Protein AF-A0A821GN87-F1 (afdb_monomer_lite)

Secondary structure (DSSP, 8-state):
------EEEPPPTT-HHHHHHIIIIIIHHHHHHHHHHHHHHHHHT-TT------HHHHHHHHHHHHHHHHHHH-PPP-HHHHHHHTTPPPPPTTTS-GGGS-EEE--THHHHHHHHHHHHHHHHHHHHHHHHHHHHHHHHHHHHHHHHHHHT--

Radius of gyration: 29.84 Å; chains: 1; bounding box: 44×72×80 Å

Sequence (154 aa):
MRDNGVCLAIIPKGCTQYIQLLDVYVFSSFKNHYYDCAEEFLELNGPRSKLKLTSSQRRILCTRLTSSAWARTLQPIDFQNAFRSLGYTWIDNAIIQPSHIKWYKFDPNSIESIEAEIDDQNHVVEKQQQVIVNANSTMKTQHKQLSLKDMWKK

Organism: NCBI:txid392032

Structure (mmCIF, N/CA/C/O backbone):
data_AF-A0A821GN87-F1
#
_entry.id   AF-A0A821GN87-F1
#
loop_
_atom_site.group_PDB
_atom_site.id
_atom_site.type_symbol
_atom_site.label_atom_id
_atom_site.label_alt_id
_atom_site.label_comp_id
_atom_site.label_asym_id
_atom_site.label_entity_id
_atom_site.label_seq_id
_atom_site.pdbx_PDB_ins_code
_atom_site.Cartn_x
_atom_site.Cartn_y
_atom_site.Cartn_z
_atom_site.occupancy
_atom_site.B_iso_or_equiv
_atom_site.auth_seq_id
_atom_site.auth_comp_id
_atom_site.auth_asym_id
_atom_site.auth_atom_id
_atom_site.pdbx_PDB_model_num
ATOM 1 N N . MET A 1 1 ? 11.387 -3.837 13.172 1.00 37.97 1 MET A N 1
ATOM 2 C CA . MET A 1 1 ? 11.782 -3.006 12.017 1.00 37.97 1 MET A CA 1
ATOM 3 C C . MET A 1 1 ? 13.025 -2.202 12.396 1.00 37.97 1 MET A C 1
ATOM 5 O O . MET A 1 1 ? 12.932 -0.998 12.566 1.00 37.97 1 MET A O 1
ATOM 9 N N . ARG A 1 2 ? 14.161 -2.874 12.623 1.00 31.77 2 ARG A N 1
ATOM 10 C CA . ARG A 1 2 ? 15.468 -2.225 12.819 1.00 31.77 2 ARG A CA 1
ATOM 11 C C . ARG A 1 2 ? 16.232 -2.365 11.502 1.00 31.77 2 ARG A C 1
ATOM 13 O O . ARG A 1 2 ? 16.182 -3.448 10.931 1.00 31.77 2 ARG A O 1
ATOM 20 N N . ASP A 1 3 ? 16.813 -1.265 11.034 1.00 41.25 3 ASP A N 1
ATOM 21 C CA . ASP A 1 3 ? 17.776 -1.137 9.930 1.00 41.25 3 ASP A CA 1
ATOM 22 C C . ASP A 1 3 ? 17.549 -1.975 8.668 1.00 41.25 3 ASP A C 1
ATOM 24 O O . ASP A 1 3 ? 18.167 -3.014 8.484 1.00 41.25 3 ASP A O 1
ATOM 28 N N . ASN A 1 4 ? 16.760 -1.452 7.723 1.00 49.31 4 ASN A N 1
ATOM 29 C CA . ASN A 1 4 ? 16.758 -1.957 6.341 1.00 49.31 4 ASN A CA 1
ATOM 30 C C . ASN A 1 4 ? 17.200 -0.913 5.301 1.00 49.31 4 ASN A C 1
ATOM 32 O O . ASN A 1 4 ? 16.971 -1.117 4.114 1.00 49.31 4 ASN A O 1
ATOM 36 N N . GLY A 1 5 ? 17.817 0.207 5.706 1.00 53.81 5 GLY A N 1
ATOM 37 C CA . GLY A 1 5 ? 18.298 1.208 4.743 1.00 53.81 5 GLY A CA 1
ATOM 38 C C . GLY A 1 5 ? 17.195 1.675 3.788 1.00 53.81 5 GLY A C 1
ATOM 39 O O . GLY A 1 5 ? 17.374 1.660 2.573 1.00 53.81 5 GLY A O 1
ATOM 40 N N . VAL A 1 6 ? 16.027 2.020 4.338 1.00 56.22 6 VAL A N 1
ATOM 41 C CA . VAL A 1 6 ? 14.869 2.435 3.543 1.00 56.22 6 VAL A CA 1
ATOM 42 C C . VAL A 1 6 ? 15.212 3.741 2.827 1.00 56.22 6 VAL A C 1
ATOM 44 O O . VAL A 1 6 ? 15.426 4.779 3.456 1.00 56.22 6 VAL A O 1
ATOM 47 N N . CYS A 1 7 ? 15.279 3.672 1.500 1.00 56.75 7 CYS A N 1
ATOM 48 C CA . CYS A 1 7 ? 15.526 4.817 0.636 1.00 56.75 7 CYS A CA 1
ATOM 49 C C . CYS A 1 7 ? 14.226 5.214 -0.066 1.00 56.75 7 CYS A C 1
ATOM 51 O O . CYS A 1 7 ? 13.561 4.384 -0.684 1.00 56.75 7 CYS A O 1
ATOM 53 N N . LEU A 1 8 ? 13.881 6.496 0.003 1.00 65.56 8 LEU A N 1
ATOM 54 C CA . LEU A 1 8 ? 12.803 7.083 -0.782 1.00 65.56 8 LEU A CA 1
ATOM 55 C C . LEU A 1 8 ? 13.373 7.530 -2.129 1.00 65.56 8 LEU A C 1
ATOM 57 O O . LEU A 1 8 ? 14.275 8.365 -2.170 1.00 65.56 8 LEU A O 1
ATOM 61 N N . ALA A 1 9 ? 12.840 6.992 -3.222 1.00 66.56 9 ALA A N 1
ATOM 62 C CA . ALA A 1 9 ? 13.121 7.467 -4.573 1.00 66.56 9 ALA A CA 1
ATOM 63 C C . ALA A 1 9 ? 11.979 8.342 -5.083 1.00 66.56 9 ALA A C 1
ATOM 65 O O . ALA A 1 9 ? 10.808 7.979 -4.963 1.00 66.56 9 ALA A O 1
ATOM 66 N N . ILE A 1 10 ? 12.321 9.463 -5.719 1.00 72.44 10 ILE A N 1
ATOM 67 C CA . ILE A 1 10 ? 11.354 10.242 -6.497 1.00 72.44 10 ILE A CA 1
ATOM 68 C C . ILE A 1 10 ? 11.341 9.710 -7.929 1.00 72.44 10 ILE A C 1
ATOM 70 O O . ILE A 1 10 ? 12.343 9.812 -8.637 1.00 72.44 10 ILE A O 1
ATOM 74 N N . ILE A 1 11 ? 10.193 9.188 -8.370 1.00 72.12 11 ILE A N 1
ATOM 75 C CA . ILE A 1 11 ? 9.990 8.793 -9.768 1.00 72.12 11 ILE A CA 1
ATOM 76 C C . ILE A 1 11 ? 10.038 10.061 -10.646 1.00 72.12 11 ILE A C 1
ATOM 78 O O . ILE A 1 11 ? 9.259 10.991 -10.404 1.00 72.12 11 ILE A O 1
ATOM 82 N N . PRO A 1 12 ? 10.932 10.141 -11.651 1.00 70.19 12 PRO A N 1
ATOM 83 C CA . PRO A 1 12 ? 11.042 11.320 -12.506 1.00 70.19 12 PRO A CA 1
ATOM 84 C C . PRO A 1 12 ? 9.754 11.614 -13.289 1.00 70.19 12 PRO A C 1
ATOM 86 O O . PRO A 1 12 ? 8.974 10.720 -13.629 1.00 70.19 12 PRO A O 1
ATOM 89 N N . LYS A 1 13 ? 9.542 12.891 -13.635 1.00 69.62 13 LYS A N 1
ATOM 90 C CA . LYS A 1 13 ? 8.424 13.296 -14.503 1.00 69.62 13 LYS A CA 1
ATOM 91 C C . LYS A 1 13 ? 8.532 12.590 -15.863 1.00 69.62 13 LYS A C 1
ATOM 93 O O . LYS A 1 13 ? 9.624 12.457 -16.400 1.00 69.62 13 LYS A O 1
ATOM 98 N N . GLY A 1 14 ? 7.398 12.144 -16.406 1.00 71.81 14 GLY A N 1
ATOM 99 C CA . GLY A 1 14 ? 7.340 11.390 -17.669 1.00 71.81 14 GLY A CA 1
ATOM 100 C C . GLY A 1 14 ? 7.494 9.871 -17.519 1.00 71.81 14 GLY A C 1
ATOM 101 O O . GLY A 1 14 ? 7.291 9.147 -18.484 1.00 71.81 14 GLY A O 1
ATOM 102 N N . CYS A 1 15 ? 7.767 9.371 -16.311 1.00 75.44 15 CYS A N 1
ATOM 103 C CA . CYS A 1 15 ? 7.936 7.941 -16.030 1.00 75.44 15 CYS A CA 1
ATOM 104 C C . CYS A 1 15 ? 6.642 7.294 -15.501 1.00 75.44 15 CYS A C 1
ATOM 106 O O . CYS A 1 15 ? 6.669 6.460 -14.595 1.00 75.44 15 CYS A O 1
ATOM 108 N N . THR A 1 16 ? 5.487 7.698 -16.041 1.00 78.00 16 THR A N 1
ATOM 109 C CA . THR A 1 16 ? 4.158 7.258 -15.573 1.00 78.00 16 THR A CA 1
ATOM 110 C C . THR A 1 16 ? 3.935 5.756 -15.731 1.00 78.00 16 THR A C 1
ATOM 112 O O . THR A 1 16 ? 3.173 5.180 -14.962 1.00 78.00 16 THR A O 1
ATOM 115 N N . GLN A 1 17 ? 4.648 5.111 -16.655 1.00 78.81 17 GLN A N 1
ATOM 116 C CA . GLN A 1 17 ? 4.588 3.664 -16.870 1.00 78.81 17 GLN A CA 1
ATOM 117 C C . GLN A 1 17 ? 5.026 2.870 -15.625 1.00 78.81 17 GLN A C 1
ATOM 119 O O . GLN A 1 17 ? 4.420 1.849 -15.314 1.00 78.81 17 GLN A O 1
ATOM 124 N N . TYR A 1 18 ? 6.010 3.360 -14.854 1.00 78.19 18 TYR A N 1
ATOM 125 C CA . TYR A 1 18 ? 6.385 2.728 -13.579 1.00 78.19 18 TYR A CA 1
ATOM 126 C C . TYR A 1 18 ? 5.267 2.831 -12.544 1.00 78.19 18 TYR A C 1
ATOM 128 O O . TYR A 1 18 ? 5.001 1.865 -11.837 1.00 78.19 18 TYR A O 1
ATOM 136 N N . ILE A 1 19 ? 4.598 3.986 -12.468 1.00 81.69 19 ILE A N 1
ATOM 137 C CA . ILE A 1 19 ? 3.469 4.189 -11.550 1.00 81.69 19 ILE A CA 1
ATOM 138 C C . ILE A 1 19 ? 2.329 3.240 -11.923 1.00 81.69 19 ILE A C 1
ATOM 140 O O . ILE A 1 19 ? 1.814 2.546 -11.058 1.00 81.69 19 ILE A O 1
ATOM 144 N N . GLN A 1 20 ? 2.004 3.135 -13.213 1.00 83.19 20 GLN A N 1
ATOM 145 C CA . GLN A 1 20 ? 0.964 2.231 -13.712 1.00 83.19 20 GLN A CA 1
ATOM 146 C C . GLN A 1 20 ? 1.272 0.763 -13.397 1.00 83.19 20 GLN A C 1
ATOM 148 O O . GLN A 1 20 ? 0.382 0.013 -12.999 1.00 83.19 20 GLN A O 1
ATOM 153 N N . LEU A 1 21 ? 2.533 0.347 -13.527 1.00 83.69 21 LEU A N 1
ATOM 154 C CA . LEU A 1 21 ? 2.937 -1.009 -13.176 1.00 83.69 21 LEU A CA 1
ATOM 155 C C . LEU A 1 21 ? 2.806 -1.262 -11.668 1.00 83.69 21 LEU A C 1
ATOM 157 O O . LEU A 1 21 ? 2.270 -2.298 -11.275 1.00 83.69 21 LEU A O 1
ATOM 161 N N . LEU A 1 22 ? 3.226 -0.311 -10.827 1.00 84.00 22 LEU A N 1
ATOM 162 C CA . LEU A 1 22 ? 3.019 -0.386 -9.378 1.00 84.00 22 LEU A CA 1
ATOM 163 C C . LEU A 1 22 ? 1.524 -0.435 -9.025 1.00 84.00 22 LEU A C 1
ATOM 165 O O . LEU A 1 22 ? 1.129 -1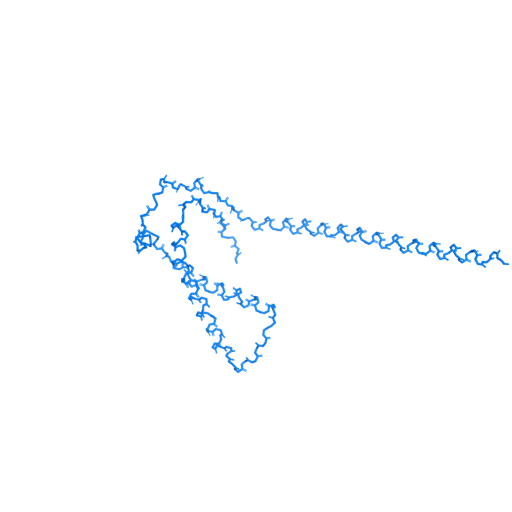.250 -8.195 1.00 84.00 22 LEU A O 1
ATOM 169 N N . ASP A 1 23 ? 0.686 0.363 -9.689 1.00 86.69 23 ASP A N 1
ATOM 170 C CA . ASP A 1 23 ? -0.769 0.367 -9.505 1.00 86.69 23 ASP A CA 1
ATOM 171 C C . ASP A 1 23 ? -1.390 -1.006 -9.762 1.00 86.69 23 ASP A C 1
ATOM 173 O O . ASP A 1 23 ? -2.183 -1.491 -8.948 1.00 86.69 23 ASP A O 1
ATOM 177 N N . VAL A 1 24 ? -1.005 -1.658 -10.860 1.00 85.88 24 VAL A N 1
ATOM 178 C CA . VAL A 1 24 ? -1.581 -2.948 -11.247 1.00 85.88 24 VAL A CA 1
ATOM 179 C C . VAL A 1 24 ? -0.997 -4.101 -10.436 1.00 85.88 24 VAL A C 1
ATOM 181 O O . VAL A 1 24 ? -1.752 -4.910 -9.908 1.00 85.88 24 VAL A O 1
ATOM 184 N N . TYR A 1 25 ? 0.325 -4.198 -10.318 1.00 84.06 25 TYR A N 1
ATOM 185 C CA . TYR A 1 25 ? 0.960 -5.399 -9.765 1.00 84.06 25 TYR A CA 1
ATOM 186 C C . TYR A 1 25 ? 1.194 -5.339 -8.259 1.00 84.06 25 TYR A C 1
ATOM 188 O O . TYR A 1 25 ? 1.171 -6.378 -7.603 1.00 84.06 25 TYR A O 1
ATOM 196 N N . VAL A 1 26 ? 1.386 -4.144 -7.698 1.00 86.31 26 VAL A N 1
ATOM 197 C CA . VAL A 1 26 ? 1.626 -3.973 -6.260 1.00 86.31 26 VAL A CA 1
ATOM 198 C C . VAL A 1 26 ? 0.351 -3.518 -5.567 1.00 86.31 26 VAL A C 1
ATOM 200 O O . VAL A 1 26 ? -0.152 -4.211 -4.688 1.00 86.31 26 VAL A O 1
ATOM 203 N N . PHE A 1 27 ? -0.217 -2.376 -5.962 1.00 88.31 27 PHE A N 1
ATOM 204 C CA . PHE A 1 27 ? -1.323 -1.772 -5.220 1.00 88.31 27 PHE A CA 1
ATOM 205 C C . PHE A 1 27 ? -2.652 -2.510 -5.403 1.00 88.31 27 PHE A C 1
ATOM 207 O O . PHE A 1 27 ? -3.437 -2.550 -4.457 1.00 88.31 27 PHE A O 1
ATOM 214 N N . SER A 1 28 ? -2.919 -3.117 -6.563 1.00 89.38 28 SER A N 1
ATOM 215 C CA . SER A 1 28 ? -4.099 -3.980 -6.732 1.00 89.38 28 SER A CA 1
ATOM 216 C C . SER A 1 28 ? -4.019 -5.217 -5.833 1.00 89.38 28 SER A C 1
ATOM 218 O O . SER A 1 28 ? -4.933 -5.473 -5.051 1.00 89.38 28 SER A O 1
ATOM 220 N N . SER A 1 29 ? -2.882 -5.922 -5.872 1.00 89.56 29 SER A N 1
ATOM 221 C CA . SER A 1 29 ? -2.627 -7.097 -5.029 1.00 89.56 29 SER A CA 1
ATOM 222 C C . SER A 1 29 ? -2.717 -6.752 -3.539 1.00 89.56 29 SER A C 1
ATOM 224 O O . SER A 1 29 ? -3.446 -7.397 -2.784 1.00 89.56 29 SER A O 1
ATOM 226 N N . PHE A 1 30 ? -2.088 -5.645 -3.135 1.00 93.12 30 PHE A N 1
ATOM 227 C CA . PHE A 1 30 ? -2.180 -5.124 -1.776 1.00 93.12 30 PHE A CA 1
ATOM 228 C C . PHE A 1 30 ? -3.621 -4.867 -1.336 1.00 93.12 30 PHE A C 1
ATOM 230 O O . PHE A 1 30 ? -3.994 -5.252 -0.230 1.00 93.12 30 PHE A O 1
ATOM 237 N N . LYS A 1 31 ? -4.441 -4.224 -2.179 1.00 93.00 31 LYS A N 1
ATOM 238 C CA . LYS A 1 31 ? -5.849 -3.953 -1.855 1.00 93.00 31 LYS A CA 1
ATOM 239 C C . LYS A 1 31 ? -6.616 -5.250 -1.630 1.00 93.00 31 LYS A C 1
ATOM 241 O O . LYS A 1 31 ? -7.314 -5.342 -0.627 1.00 93.00 31 LYS A O 1
ATOM 246 N N . ASN A 1 32 ? -6.449 -6.242 -2.504 1.00 93.06 32 ASN A N 1
ATOM 247 C CA . ASN A 1 32 ? -7.103 -7.543 -2.351 1.00 93.06 32 ASN A CA 1
ATOM 248 C C . ASN A 1 32 ? -6.704 -8.198 -1.022 1.00 93.06 32 ASN A C 1
ATOM 250 O O . ASN A 1 32 ? -7.565 -8.482 -0.198 1.00 93.06 32 ASN A O 1
ATOM 254 N N . HIS A 1 33 ? -5.404 -8.290 -0.735 1.00 94.00 33 HIS A N 1
ATOM 255 C CA . HIS A 1 33 ? -4.920 -8.852 0.527 1.00 94.00 33 HIS A CA 1
ATOM 256 C C . HIS A 1 33 ? -5.354 -8.067 1.765 1.00 94.00 33 HIS A C 1
ATOM 258 O O . HIS A 1 33 ? -5.539 -8.650 2.833 1.00 94.00 33 HIS A O 1
ATOM 264 N N . TYR A 1 34 ? -5.507 -6.749 1.650 1.00 94.88 34 TYR A N 1
ATOM 265 C CA . TYR A 1 34 ? -6.056 -5.926 2.719 1.00 94.88 34 TYR A CA 1
ATOM 266 C C . TYR A 1 34 ? -7.517 -6.277 2.998 1.00 94.88 34 TYR A C 1
ATOM 268 O O . TYR A 1 34 ? -7.883 -6.414 4.167 1.00 94.88 34 TYR A O 1
ATOM 276 N N . TYR A 1 35 ? -8.332 -6.447 1.952 1.00 93.56 35 TYR A N 1
ATOM 277 C CA . TYR A 1 35 ? -9.715 -6.897 2.097 1.00 93.56 35 TYR A CA 1
ATOM 278 C C . TYR A 1 35 ? -9.785 -8.298 2.708 1.00 93.56 35 TYR A C 1
ATOM 280 O O . TYR A 1 35 ? -10.508 -8.457 3.687 1.00 93.56 35 TYR A O 1
ATOM 288 N N . ASP A 1 36 ? -8.963 -9.243 2.246 1.00 93.25 36 ASP A N 1
ATOM 289 C CA . ASP A 1 36 ? -8.900 -10.601 2.808 1.00 93.25 36 ASP A CA 1
ATOM 290 C C . ASP A 1 36 ? -8.564 -10.569 4.310 1.00 93.25 36 ASP A C 1
ATOM 292 O O . ASP A 1 36 ? -9.246 -11.171 5.132 1.00 93.25 36 ASP A O 1
ATOM 296 N N . CYS A 1 37 ? -7.541 -9.800 4.707 1.00 92.38 37 CYS A N 1
ATOM 297 C CA . CYS A 1 37 ? -7.158 -9.670 6.118 1.00 92.38 37 CYS A CA 1
ATOM 298 C C . CYS A 1 37 ? -8.267 -9.016 6.959 1.00 92.38 37 CYS A C 1
ATOM 300 O O . CYS A 1 37 ? -8.427 -9.326 8.143 1.00 92.38 37 CYS A O 1
ATOM 302 N N . ALA A 1 38 ? -8.999 -8.061 6.379 1.00 90.31 38 ALA A N 1
ATOM 303 C CA . ALA A 1 38 ? -10.115 -7.407 7.048 1.00 90.31 38 ALA A CA 1
ATOM 304 C C . ALA A 1 38 ? -11.298 -8.369 7.220 1.00 90.31 38 ALA A C 1
ATOM 306 O O . ALA A 1 38 ? -11.918 -8.372 8.283 1.00 90.31 38 ALA A O 1
ATOM 307 N N . GLU A 1 39 ? -11.582 -9.194 6.215 1.00 89.75 39 GLU A N 1
ATOM 308 C CA . GLU A 1 39 ? -12.618 -10.221 6.262 1.00 89.75 39 GLU A CA 1
ATOM 309 C C . GLU A 1 39 ? -12.269 -11.310 7.281 1.00 89.75 39 GLU A C 1
ATOM 311 O O . GLU A 1 39 ? -13.066 -11.550 8.181 1.00 89.75 39 GLU A O 1
ATOM 316 N N . GLU A 1 40 ? -11.040 -11.839 7.276 1.00 89.81 40 GLU A N 1
ATOM 317 C CA . GLU A 1 40 ? -10.540 -12.776 8.298 1.00 89.81 40 GLU A CA 1
ATOM 318 C C . GLU A 1 40 ? -10.710 -12.209 9.721 1.00 89.81 40 GLU A C 1
ATOM 320 O O . GLU A 1 40 ? -11.153 -12.895 10.648 1.00 89.81 40 GLU A O 1
ATOM 325 N N . PHE A 1 41 ? -10.390 -10.923 9.917 1.00 88.00 41 PHE A N 1
ATOM 326 C CA . PHE A 1 41 ? -10.597 -10.262 11.204 1.00 88.00 41 PHE A CA 1
ATOM 327 C C . PHE A 1 41 ? -12.082 -10.192 11.578 1.00 88.00 41 PHE A C 1
ATOM 329 O O . PHE A 1 41 ? -12.428 -10.427 12.741 1.00 88.00 41 PHE A O 1
ATOM 336 N N . LEU A 1 42 ? -12.949 -9.858 10.619 1.00 85.25 42 LEU A N 1
ATOM 337 C CA . LEU A 1 42 ? -14.392 -9.804 10.819 1.00 85.25 42 LEU A CA 1
ATOM 338 C C . LEU A 1 42 ? -14.978 -11.189 11.083 1.00 85.25 42 LEU A C 1
ATOM 340 O O . LEU A 1 42 ? -15.846 -11.287 11.932 1.00 85.25 42 LEU A O 1
ATOM 344 N N . GLU A 1 43 ? -14.511 -12.255 10.447 1.00 85.69 43 GLU A N 1
ATOM 345 C CA . GLU A 1 43 ? -14.978 -13.619 10.712 1.00 85.69 43 GLU A CA 1
ATOM 346 C C . GLU A 1 43 ? -14.607 -14.070 12.129 1.00 85.69 43 GLU A C 1
ATOM 348 O O . GLU A 1 43 ? -15.465 -14.525 12.891 1.00 85.69 43 GLU A O 1
ATOM 353 N N . LEU A 1 44 ? -13.347 -13.858 12.526 1.00 84.00 44 LEU A N 1
ATOM 354 C CA . LEU A 1 44 ? -12.840 -14.210 13.857 1.00 84.00 44 LEU A CA 1
ATOM 355 C C . LEU A 1 44 ? -13.524 -13.418 14.979 1.00 84.00 44 LEU A C 1
ATOM 357 O O . LEU A 1 44 ? -13.719 -13.929 16.081 1.00 84.00 44 LEU A O 1
ATOM 361 N N . ASN A 1 45 ? -13.889 -12.164 14.706 1.00 79.94 45 ASN A N 1
ATOM 362 C CA . ASN A 1 45 ? -14.482 -11.244 15.676 1.00 79.94 45 ASN A CA 1
ATOM 363 C C . ASN A 1 45 ? -15.935 -10.896 15.326 1.00 79.94 45 ASN A C 1
ATOM 365 O O . ASN A 1 45 ? -16.391 -9.816 15.696 1.00 79.94 45 ASN A O 1
ATOM 369 N N . GLY A 1 46 ? -16.641 -11.775 14.605 1.00 67.81 46 GLY A N 1
ATOM 370 C CA . GLY A 1 46 ? -17.893 -11.494 13.888 1.00 67.81 46 GLY A CA 1
ATOM 371 C C . GLY A 1 46 ? -19.058 -10.925 14.692 1.00 67.81 46 GLY A C 1
ATOM 372 O O . GLY A 1 46 ? -18.927 -10.649 15.877 1.00 67.81 46 GLY A O 1
ATOM 373 N N . PRO A 1 47 ? -20.248 -10.763 14.080 1.00 55.81 47 PRO A N 1
ATOM 374 C CA . PRO A 1 47 ? -21.347 -9.897 14.547 1.00 55.81 47 PRO A CA 1
ATOM 375 C C . PRO A 1 47 ? -21.897 -10.164 15.964 1.00 55.81 47 PRO A C 1
ATOM 377 O O . PRO A 1 47 ? -22.688 -9.375 16.481 1.00 55.81 47 PRO A O 1
ATOM 380 N N . ARG A 1 48 ? -21.482 -11.252 16.626 1.00 55.19 48 ARG A N 1
ATOM 381 C CA . ARG A 1 48 ? -21.728 -11.490 18.060 1.00 55.19 48 ARG A CA 1
ATOM 382 C C . ARG A 1 48 ? -20.802 -10.682 18.972 1.00 55.19 48 ARG A C 1
ATOM 384 O O . ARG A 1 48 ? -21.176 -10.375 20.103 1.00 55.19 48 ARG A O 1
ATOM 391 N N . SER A 1 49 ? -19.623 -10.305 18.492 1.00 59.09 49 SER A N 1
ATOM 392 C CA . SER A 1 49 ? -18.756 -9.347 19.149 1.00 59.09 49 SER A CA 1
ATOM 393 C C . SER A 1 49 ? -19.356 -7.958 18.913 1.00 59.09 49 SER A C 1
ATOM 395 O O . SER A 1 49 ? -19.287 -7.351 17.847 1.00 59.09 49 SER A O 1
ATOM 397 N N . LYS A 1 50 ? -20.009 -7.417 19.942 1.00 61.72 50 LYS A N 1
ATOM 398 C CA . LYS A 1 50 ? -20.359 -5.991 20.001 1.00 61.72 50 LYS A CA 1
ATOM 399 C C . LYS A 1 50 ? -19.088 -5.150 20.207 1.00 61.72 50 LYS A C 1
ATOM 401 O O . LYS A 1 50 ? -19.093 -4.247 21.045 1.00 61.72 50 LYS A O 1
ATOM 406 N N . LEU A 1 51 ? -17.979 -5.465 19.526 1.00 68.94 51 LEU A N 1
ATOM 407 C CA . LEU A 1 51 ? -16.717 -4.756 19.701 1.00 68.94 51 LEU A CA 1
ATOM 408 C C . LEU A 1 51 ? -16.858 -3.348 19.124 1.00 68.94 51 LEU A C 1
ATOM 410 O O . LEU A 1 51 ? -16.620 -3.073 17.949 1.00 68.94 51 LEU A O 1
ATOM 414 N N . LYS A 1 52 ? -17.243 -2.412 19.988 1.00 80.12 52 LYS A N 1
ATOM 415 C CA . LYS A 1 52 ? -17.092 -0.991 19.711 1.00 80.12 52 LYS A CA 1
ATOM 416 C C . LYS A 1 52 ? -15.624 -0.636 19.888 1.00 80.12 52 LYS A C 1
ATOM 418 O O . LYS A 1 52 ? -15.174 -0.349 20.992 1.00 80.12 52 LYS A O 1
ATOM 423 N N . LEU A 1 53 ? -14.887 -0.659 18.783 1.00 82.69 53 LEU A N 1
ATOM 424 C CA . LEU A 1 53 ? -13.505 -0.199 18.762 1.00 82.69 53 LEU A CA 1
ATOM 425 C C . LEU A 1 53 ? -13.449 1.313 18.992 1.00 82.69 53 LEU A C 1
ATOM 427 O O . LEU A 1 53 ? -14.100 2.085 18.272 1.00 82.69 53 LEU A O 1
ATOM 431 N N . THR A 1 54 ? -12.622 1.729 19.949 1.00 90.31 54 THR A N 1
ATOM 432 C CA . THR A 1 54 ? -12.239 3.134 20.134 1.00 90.31 54 THR A CA 1
ATOM 433 C C . THR A 1 54 ? -11.411 3.628 18.946 1.00 90.31 54 THR A C 1
ATOM 435 O O . THR A 1 54 ? -10.841 2.837 18.192 1.00 90.31 54 THR A O 1
ATOM 438 N N . SER A 1 55 ? -11.286 4.947 18.780 1.00 89.31 55 SER A N 1
ATOM 439 C CA . SER A 1 55 ? -10.483 5.537 17.698 1.00 89.31 55 SER A CA 1
ATOM 440 C C . SER A 1 55 ? -9.026 5.058 17.703 1.00 89.31 55 SER A C 1
ATOM 442 O O . SER A 1 55 ? -8.461 4.813 16.640 1.00 89.31 55 SER A O 1
ATOM 444 N N . SER A 1 56 ? -8.430 4.868 18.886 1.00 92.00 56 SER A N 1
ATOM 445 C CA . SER A 1 56 ? -7.064 4.341 19.017 1.00 92.00 56 SER A CA 1
ATOM 446 C C . SER A 1 56 ? -6.971 2.887 18.541 1.00 92.00 56 SER A C 1
ATOM 448 O O . SER A 1 56 ? -6.123 2.550 17.716 1.00 92.00 56 SER A O 1
ATOM 450 N N . GLN A 1 57 ? -7.914 2.037 18.957 1.00 85.88 57 GLN A N 1
ATOM 451 C CA . GLN A 1 57 ? -7.954 0.636 18.531 1.00 85.88 57 GLN A CA 1
ATOM 452 C C . GLN A 1 57 ? -8.173 0.492 17.022 1.00 85.88 57 GLN A C 1
ATOM 454 O O . GLN A 1 57 ? -7.556 -0.367 16.399 1.00 85.88 57 GLN A O 1
ATOM 459 N N . ARG A 1 58 ? -8.993 1.361 16.416 1.00 86.00 58 ARG A N 1
ATOM 460 C CA . ARG A 1 58 ? -9.176 1.398 14.956 1.00 86.00 58 ARG A CA 1
ATOM 461 C C . ARG A 1 58 ? -7.873 1.711 14.225 1.00 86.00 58 ARG A C 1
ATOM 463 O O . ARG A 1 58 ? -7.586 1.067 13.222 1.00 86.00 58 ARG A O 1
ATOM 470 N N . ARG A 1 59 ? -7.069 2.657 14.729 1.00 89.69 59 ARG A N 1
ATOM 471 C CA . ARG A 1 59 ? -5.750 2.966 14.149 1.00 89.69 59 ARG A CA 1
ATOM 472 C C . ARG A 1 59 ? -4.813 1.767 14.244 1.00 89.69 59 ARG A C 1
ATOM 474 O O . ARG A 1 59 ? -4.250 1.373 13.232 1.00 89.69 59 ARG A O 1
ATOM 481 N N . ILE A 1 60 ? -4.712 1.150 15.423 1.00 88.50 60 ILE A N 1
ATOM 482 C CA . ILE A 1 60 ? -3.867 -0.036 15.635 1.00 88.50 60 ILE A CA 1
ATOM 483 C C . ILE A 1 60 ? -4.288 -1.177 14.703 1.00 88.50 60 ILE A C 1
ATOM 485 O O . ILE A 1 60 ? -3.435 -1.803 14.076 1.00 88.50 60 ILE A O 1
ATOM 489 N N . LEU A 1 61 ? -5.594 -1.433 14.588 1.00 88.88 61 LEU A N 1
ATOM 490 C CA . LEU A 1 61 ? -6.128 -2.447 13.684 1.00 88.88 61 LEU A CA 1
ATOM 491 C C . LEU A 1 61 ? -5.768 -2.134 12.230 1.00 88.88 61 LEU A C 1
ATOM 493 O O . LEU A 1 61 ? -5.225 -2.995 11.549 1.00 88.88 61 LEU A O 1
ATOM 497 N N . CYS A 1 62 ? -5.993 -0.899 11.779 1.00 91.56 62 CYS A N 1
ATOM 498 C CA . CYS A 1 62 ? -5.642 -0.481 10.424 1.00 91.56 62 CYS A CA 1
ATOM 499 C C . CYS A 1 62 ? -4.147 -0.692 10.132 1.00 91.56 62 CYS A C 1
ATOM 501 O O . CYS A 1 62 ? -3.801 -1.256 9.094 1.00 91.56 62 CYS A O 1
ATOM 503 N N . THR A 1 63 ? -3.259 -0.331 11.064 1.00 91.88 63 THR A N 1
ATOM 504 C CA . THR A 1 63 ? -1.812 -0.560 10.929 1.00 91.88 63 THR A CA 1
ATOM 505 C C . THR A 1 63 ? -1.476 -2.048 10.839 1.00 91.88 63 THR A C 1
ATOM 507 O O . THR A 1 63 ? -0.653 -2.444 10.016 1.00 91.88 63 THR A O 1
ATOM 510 N N . ARG A 1 64 ? -2.122 -2.898 11.648 1.00 90.00 64 ARG A N 1
ATOM 511 C CA . ARG A 1 64 ? -1.911 -4.355 11.616 1.00 90.00 64 ARG A CA 1
ATOM 512 C C . ARG A 1 64 ? -2.381 -4.979 10.307 1.00 90.00 64 ARG A C 1
ATOM 514 O O . ARG A 1 64 ? -1.635 -5.764 9.725 1.00 90.00 64 ARG A O 1
ATOM 521 N N . LEU A 1 65 ? -3.574 -4.611 9.838 1.00 92.62 65 LEU A N 1
ATOM 522 C CA . LEU A 1 65 ? -4.115 -5.077 8.559 1.00 92.62 65 LEU A CA 1
ATOM 523 C C . LEU A 1 65 ? -3.216 -4.637 7.402 1.00 92.62 65 LEU A C 1
ATOM 525 O O . LEU A 1 65 ? -2.823 -5.461 6.587 1.00 92.62 65 LEU A O 1
ATOM 529 N N . THR A 1 66 ? -2.793 -3.370 7.400 1.00 92.62 66 THR A N 1
ATOM 530 C CA . THR A 1 66 ? -1.860 -2.818 6.404 1.00 92.62 66 THR A CA 1
ATOM 531 C C . THR A 1 66 ? -0.544 -3.589 6.378 1.00 92.62 66 THR A C 1
ATOM 533 O O . THR A 1 66 ? -0.102 -4.012 5.316 1.00 92.62 66 THR A O 1
ATOM 536 N N . SER A 1 67 ? 0.073 -3.815 7.541 1.00 90.88 67 SER A N 1
ATOM 537 C CA . SER A 1 67 ? 1.335 -4.558 7.637 1.00 90.88 67 SER A CA 1
ATOM 538 C C . SER A 1 67 ? 1.187 -6.002 7.141 1.00 90.88 67 SER A C 1
ATOM 540 O O . SER A 1 67 ? 2.029 -6.497 6.394 1.00 90.88 67 SER A O 1
ATOM 542 N N . SER A 1 68 ? 0.085 -6.662 7.508 1.00 91.69 68 SER A N 1
ATOM 543 C CA . SER A 1 68 ? -0.191 -8.051 7.118 1.00 91.69 68 SER A CA 1
ATOM 544 C C . SER A 1 68 ? -0.433 -8.176 5.613 1.00 91.69 68 SER A C 1
ATOM 546 O O . SER A 1 68 ? 0.163 -9.030 4.961 1.00 91.69 68 SER A O 1
ATOM 548 N N . ALA A 1 69 ? -1.243 -7.280 5.046 1.00 92.62 69 ALA A N 1
ATOM 549 C CA . ALA A 1 69 ? -1.499 -7.216 3.612 1.00 92.62 69 ALA A CA 1
ATOM 550 C C . ALA A 1 69 ? -0.219 -6.921 2.823 1.00 92.62 69 ALA A C 1
ATOM 552 O O . ALA A 1 69 ? 0.059 -7.576 1.818 1.00 92.62 69 ALA A O 1
ATOM 553 N N . TRP A 1 70 ? 0.608 -5.990 3.310 1.00 90.94 70 TRP A N 1
ATOM 554 C CA . TRP A 1 70 ? 1.894 -5.675 2.692 1.00 90.94 70 TRP A CA 1
ATOM 555 C C . TRP A 1 70 ? 2.815 -6.894 2.664 1.00 90.94 70 TRP A C 1
ATOM 557 O O . TRP A 1 70 ? 3.353 -7.223 1.614 1.00 90.94 70 TRP A O 1
ATOM 567 N N . ALA A 1 71 ? 2.926 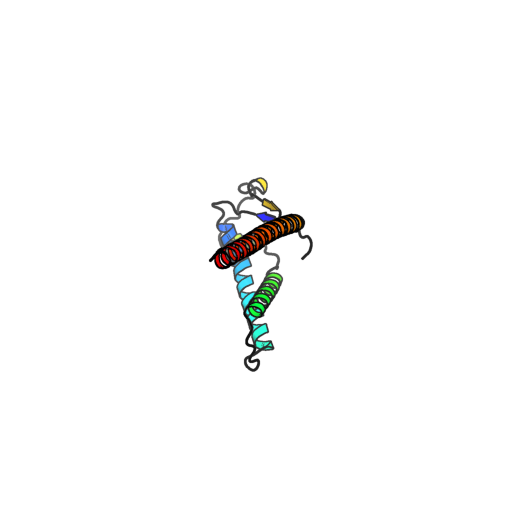-7.625 3.777 1.00 88.00 71 ALA A N 1
ATOM 568 C CA . ALA A 1 71 ? 3.725 -8.845 3.839 1.00 88.00 71 ALA A CA 1
ATOM 569 C C . ALA A 1 71 ? 3.260 -9.913 2.831 1.00 88.00 71 ALA A C 1
ATOM 571 O O . ALA A 1 71 ? 4.098 -10.551 2.199 1.00 88.00 71 ALA A O 1
ATOM 572 N N . ARG A 1 72 ? 1.942 -10.068 2.628 1.00 87.62 72 ARG A N 1
ATOM 573 C CA . ARG A 1 72 ? 1.377 -10.973 1.606 1.00 87.62 72 ARG A CA 1
ATOM 574 C C . ARG A 1 72 ? 1.669 -10.500 0.174 1.00 87.62 72 ARG A C 1
ATOM 576 O O . ARG A 1 72 ? 1.860 -11.324 -0.713 1.00 87.62 72 ARG A O 1
ATOM 583 N N . THR A 1 73 ? 1.775 -9.185 -0.028 1.00 86.62 73 THR A N 1
ATOM 584 C CA . THR A 1 73 ? 2.037 -8.552 -1.334 1.00 86.62 73 THR A CA 1
ATOM 585 C C . THR A 1 73 ? 3.490 -8.700 -1.799 1.00 86.62 73 T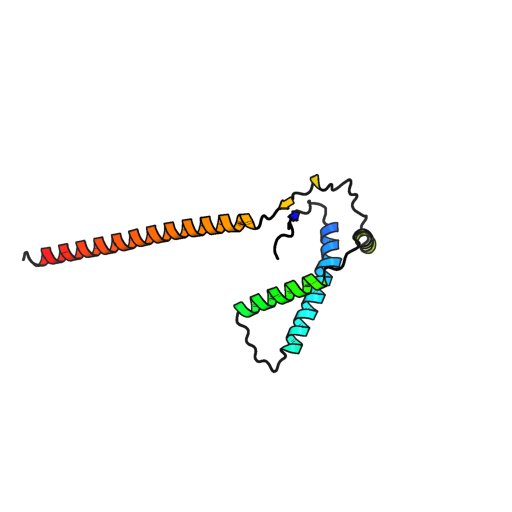HR A C 1
ATOM 587 O O . THR A 1 73 ? 3.749 -8.584 -2.992 1.00 86.62 73 THR A O 1
ATOM 590 N N . LEU A 1 74 ? 4.446 -8.972 -0.898 1.00 75.06 74 LEU A N 1
ATOM 591 C CA . LEU A 1 74 ? 5.896 -9.010 -1.177 1.00 75.06 74 LEU A CA 1
ATOM 592 C C . LEU A 1 74 ? 6.368 -10.195 -2.052 1.00 75.06 74 LEU A C 1
ATOM 594 O O . LEU A 1 74 ? 7.512 -10.636 -1.948 1.00 75.06 74 LEU A O 1
ATOM 598 N N . GLN A 1 75 ? 5.522 -10.706 -2.942 1.00 72.44 75 GLN A N 1
ATOM 599 C CA . GLN A 1 75 ? 5.950 -11.652 -3.962 1.00 72.44 75 GLN A CA 1
ATOM 600 C C . GLN A 1 75 ? 6.909 -10.964 -4.946 1.00 72.44 75 GLN A C 1
ATOM 602 O O . GLN A 1 75 ? 6.688 -9.806 -5.316 1.00 72.44 75 GLN A O 1
ATOM 607 N N . PRO A 1 76 ? 7.982 -11.645 -5.383 1.00 70.69 76 PRO A N 1
ATOM 608 C CA . PRO A 1 76 ? 8.882 -11.093 -6.382 1.00 70.69 76 PRO A CA 1
ATOM 609 C C . PRO A 1 76 ? 8.113 -10.850 -7.686 1.00 70.69 76 PRO A C 1
ATOM 611 O O . PRO A 1 76 ? 7.576 -11.778 -8.289 1.00 70.69 76 PRO A O 1
ATOM 614 N N . ILE A 1 77 ? 8.059 -9.590 -8.117 1.00 72.56 77 ILE A N 1
ATOM 615 C CA . ILE A 1 77 ? 7.470 -9.207 -9.400 1.00 72.56 77 ILE A CA 1
ATOM 616 C C . ILE A 1 77 ? 8.578 -9.229 -10.446 1.00 72.56 77 ILE A C 1
ATOM 618 O O . ILE A 1 77 ? 9.562 -8.493 -10.345 1.00 72.56 77 ILE A O 1
ATOM 622 N N . ASP A 1 78 ? 8.396 -10.044 -11.481 1.00 81.06 78 ASP A N 1
ATOM 623 C CA . ASP A 1 78 ? 9.194 -9.933 -12.695 1.00 81.06 78 ASP A CA 1
ATOM 624 C C . ASP A 1 78 ? 8.740 -8.694 -13.472 1.00 81.06 78 ASP A C 1
ATOM 626 O O . ASP A 1 78 ? 7.788 -8.724 -14.258 1.00 81.06 78 ASP A O 1
ATOM 630 N N . PHE A 1 79 ? 9.426 -7.580 -13.220 1.00 73.25 79 PHE A N 1
ATOM 631 C CA . PHE A 1 79 ? 9.113 -6.305 -13.848 1.00 73.25 79 PHE A CA 1
ATOM 632 C C . PHE A 1 79 ? 9.159 -6.396 -15.377 1.00 73.25 79 PHE A C 1
ATOM 634 O O . PHE A 1 79 ? 8.325 -5.781 -16.036 1.00 73.25 79 PHE A O 1
ATOM 641 N N . GLN A 1 80 ? 10.084 -7.160 -15.966 1.00 74.12 80 GLN A N 1
ATOM 642 C CA . GLN A 1 80 ? 10.231 -7.204 -17.423 1.00 74.12 80 GLN A CA 1
ATOM 643 C C . GLN A 1 80 ? 9.004 -7.827 -18.086 1.00 74.12 80 GLN A C 1
ATOM 645 O O . GLN A 1 80 ? 8.490 -7.301 -19.079 1.00 74.12 80 GLN A O 1
ATOM 650 N N . ASN A 1 81 ? 8.500 -8.911 -17.503 1.00 80.81 81 ASN A N 1
ATOM 651 C CA . ASN A 1 81 ? 7.263 -9.531 -17.953 1.00 80.81 81 ASN A CA 1
ATOM 652 C C . ASN A 1 81 ? 6.031 -8.670 -17.626 1.00 80.81 81 ASN A C 1
ATOM 654 O O . ASN A 1 81 ? 5.125 -8.591 -18.454 1.00 80.81 81 ASN A O 1
ATOM 658 N N . ALA A 1 82 ? 6.031 -7.957 -16.496 1.00 81.94 82 ALA A N 1
ATOM 659 C CA . ALA A 1 82 ? 4.947 -7.056 -16.097 1.00 81.94 82 ALA A CA 1
ATOM 660 C C . ALA A 1 82 ? 4.795 -5.808 -16.997 1.00 81.94 82 ALA A C 1
ATOM 662 O O . ALA A 1 82 ? 3.681 -5.346 -17.232 1.00 81.94 82 ALA A O 1
ATOM 663 N N . PHE A 1 83 ? 5.885 -5.257 -17.546 1.00 81.62 83 PHE A N 1
ATOM 664 C CA . PHE A 1 83 ? 5.784 -4.190 -18.555 1.00 81.62 83 PHE A CA 1
ATOM 665 C C . PHE A 1 83 ? 5.149 -4.718 -19.848 1.00 81.62 83 PHE A C 1
ATOM 667 O O . PHE A 1 83 ? 4.245 -4.090 -20.401 1.00 81.62 83 PHE A O 1
ATOM 674 N N . ARG A 1 84 ? 5.586 -5.902 -20.303 1.00 83.06 84 ARG A N 1
ATOM 675 C CA . ARG A 1 84 ? 5.087 -6.526 -21.537 1.00 83.06 84 ARG A CA 1
ATOM 676 C C . ARG A 1 84 ? 3.603 -6.868 -21.466 1.00 83.06 84 ARG A C 1
ATOM 678 O O . ARG A 1 84 ? 2.882 -6.601 -22.421 1.00 83.06 84 ARG A O 1
ATOM 685 N N . SER A 1 85 ? 3.140 -7.437 -20.357 1.00 85.25 85 SER A N 1
ATOM 686 C CA . SER A 1 85 ? 1.728 -7.794 -20.158 1.00 85.25 85 SER A CA 1
ATOM 687 C C . SER A 1 85 ? 0.793 -6.582 -20.183 1.00 85.25 85 SER A C 1
ATOM 689 O O . SER A 1 85 ? -0.348 -6.708 -20.618 1.00 85.25 85 SER A O 1
ATOM 691 N N . LEU A 1 86 ? 1.271 -5.409 -19.761 1.00 84.62 86 LEU A N 1
ATOM 692 C CA . LEU A 1 86 ? 0.526 -4.148 -19.820 1.00 84.62 86 LEU A CA 1
ATOM 693 C C . LEU A 1 86 ? 0.629 -3.437 -21.179 1.00 84.62 86 LEU A C 1
ATOM 695 O O . LEU A 1 86 ? 0.059 -2.362 -21.351 1.00 84.62 86 LEU A O 1
ATOM 699 N N . GLY A 1 87 ? 1.346 -4.016 -22.147 1.00 82.75 87 GLY A N 1
ATOM 700 C CA . GLY A 1 87 ? 1.553 -3.412 -23.463 1.00 82.75 87 GLY A CA 1
ATOM 701 C C . GLY A 1 87 ? 2.539 -2.242 -23.460 1.00 82.75 87 GLY A C 1
ATOM 702 O O . GLY A 1 87 ? 2.570 -1.467 -24.415 1.00 82.75 87 GLY A O 1
ATOM 703 N N . TYR A 1 88 ? 3.353 -2.102 -22.411 1.00 80.88 88 TYR A N 1
ATOM 704 C CA . TYR A 1 88 ? 4.400 -1.091 -22.346 1.00 80.88 88 TYR A CA 1
ATOM 705 C C . TYR A 1 88 ? 5.728 -1.646 -22.859 1.00 80.88 88 TYR A C 1
ATOM 707 O O . TYR A 1 88 ? 6.120 -2.783 -22.586 1.00 80.88 88 TYR A O 1
ATOM 715 N N . THR A 1 89 ? 6.465 -0.810 -23.586 1.00 76.56 89 THR A N 1
ATOM 716 C CA . THR A 1 89 ? 7.873 -1.074 -23.879 1.00 76.56 89 THR A CA 1
ATOM 717 C C . THR A 1 89 ? 8.679 -0.953 -22.596 1.00 76.56 89 THR A C 1
ATOM 719 O O . THR A 1 89 ? 8.507 0.012 -21.852 1.00 76.56 89 THR A O 1
ATOM 722 N N . TRP A 1 90 ? 9.573 -1.911 -22.352 1.00 71.06 90 TRP A N 1
ATOM 723 C CA . TRP A 1 90 ? 10.531 -1.817 -21.255 1.00 71.06 90 TRP A CA 1
ATOM 724 C C . TRP A 1 90 ? 11.294 -0.493 -21.349 1.00 71.06 90 TRP A C 1
ATOM 726 O O . TRP A 1 90 ? 11.830 -0.165 -22.411 1.00 71.06 90 TRP A O 1
ATOM 736 N N . ILE A 1 91 ? 11.326 0.267 -20.256 1.00 68.75 91 ILE A N 1
ATOM 737 C CA . ILE A 1 91 ? 12.100 1.504 -20.207 1.00 68.75 91 ILE A CA 1
ATOM 738 C C . ILE A 1 91 ? 13.571 1.110 -20.165 1.00 68.75 91 ILE A C 1
ATOM 740 O O . ILE A 1 91 ? 14.020 0.437 -19.239 1.00 68.75 91 ILE A O 1
ATOM 744 N N . ASP A 1 92 ? 14.310 1.500 -21.201 1.00 68.25 92 ASP A N 1
ATOM 745 C CA . ASP A 1 92 ? 15.737 1.230 -21.280 1.00 68.25 92 ASP A CA 1
ATOM 746 C C . ASP A 1 92 ? 16.447 1.853 -20.067 1.00 68.25 92 ASP A C 1
ATOM 748 O O . ASP A 1 92 ? 16.290 3.043 -19.770 1.00 68.25 92 ASP A O 1
ATOM 752 N N . ASN A 1 93 ? 17.256 1.046 -19.378 1.00 63.66 93 ASN A N 1
ATOM 753 C CA . ASN A 1 93 ? 18.086 1.488 -18.258 1.00 63.66 93 ASN A CA 1
ATOM 754 C C . ASN A 1 93 ? 19.101 2.566 -18.691 1.00 63.66 93 ASN 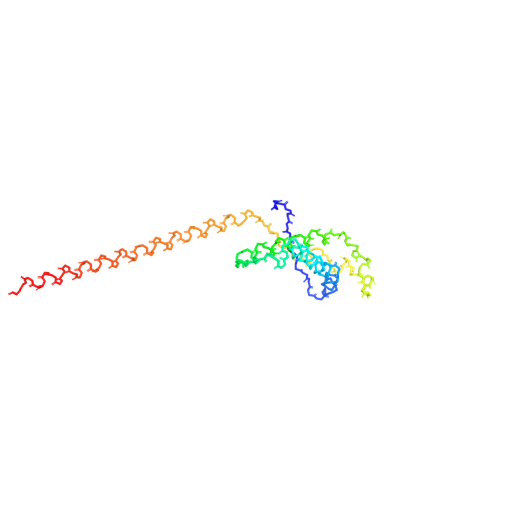A C 1
ATOM 756 O O . ASN A 1 93 ? 19.668 3.253 -17.843 1.00 63.66 93 ASN A O 1
ATOM 760 N N . ALA A 1 94 ? 19.323 2.747 -19.999 1.00 64.50 94 ALA A N 1
ATOM 761 C CA . ALA A 1 94 ? 20.085 3.864 -20.548 1.00 64.50 94 ALA A CA 1
ATOM 762 C C . ALA A 1 94 ? 19.369 5.224 -20.411 1.00 64.50 94 ALA A C 1
ATOM 764 O O . ALA A 1 94 ? 20.040 6.249 -20.306 1.00 64.50 94 ALA A O 1
ATOM 765 N N . ILE A 1 95 ? 18.029 5.250 -20.389 1.00 65.06 95 ILE A N 1
ATOM 766 C CA . ILE A 1 95 ? 17.224 6.483 -20.312 1.00 65.06 95 ILE A CA 1
ATOM 767 C C . ILE A 1 95 ? 17.099 6.951 -18.857 1.00 65.06 95 ILE A C 1
ATOM 769 O O . ILE A 1 95 ? 17.285 8.132 -18.551 1.00 65.06 95 ILE A 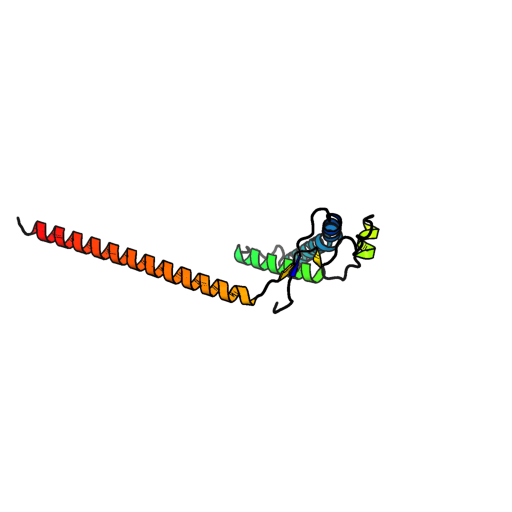O 1
ATOM 773 N N . ILE A 1 96 ? 16.817 6.023 -17.940 1.00 62.94 96 ILE A N 1
ATOM 774 C CA . ILE A 1 96 ? 16.731 6.308 -16.505 1.00 62.94 96 ILE A CA 1
ATOM 775 C C . ILE A 1 96 ? 17.861 5.576 -15.802 1.00 62.94 96 ILE A C 1
ATOM 777 O O . ILE A 1 96 ? 17.733 4.419 -15.409 1.00 62.94 96 ILE A O 1
ATOM 781 N N . GLN A 1 97 ? 18.971 6.280 -15.613 1.00 64.31 97 GLN A N 1
ATOM 782 C CA . GLN A 1 97 ? 20.043 5.779 -14.772 1.00 64.31 97 GLN A CA 1
ATOM 783 C C . GLN A 1 97 ? 19.720 6.035 -13.293 1.00 64.31 97 GLN A C 1
ATOM 785 O O . GLN A 1 97 ? 19.130 7.069 -12.967 1.00 64.31 97 GLN A O 1
ATOM 790 N N . PRO A 1 98 ? 20.140 5.153 -12.366 1.00 60.34 98 PRO A N 1
ATOM 791 C CA . PRO A 1 98 ? 19.968 5.366 -10.926 1.00 60.34 98 PRO A CA 1
ATOM 792 C C . PRO A 1 98 ? 20.522 6.707 -10.422 1.00 60.34 98 PRO A C 1
ATOM 794 O O . PRO A 1 98 ? 20.012 7.244 -9.441 1.00 60.34 98 PRO A O 1
ATOM 797 N N . SER A 1 99 ? 21.521 7.266 -11.117 1.00 65.44 99 SER A N 1
ATOM 798 C CA . SER A 1 99 ? 22.098 8.598 -10.886 1.00 65.44 99 SER A CA 1
ATOM 799 C C . SER A 1 99 ? 21.129 9.753 -11.173 1.00 65.44 99 SER A C 1
ATOM 801 O O . SER A 1 99 ? 21.273 10.828 -10.596 1.00 65.44 99 SER A O 1
ATOM 803 N N . HIS A 1 100 ? 20.132 9.551 -12.040 1.00 67.62 100 HIS A N 1
ATOM 804 C CA . HIS A 1 100 ? 19.103 10.544 -12.366 1.00 67.62 100 HIS A CA 1
ATOM 805 C C . HIS A 1 100 ? 17.963 10.568 -11.338 1.00 67.62 100 HIS A C 1
ATOM 807 O O . HIS A 1 100 ? 17.163 11.505 -11.314 1.00 67.62 100 HIS A O 1
ATOM 813 N N . ILE A 1 101 ? 17.874 9.543 -10.486 1.00 67.38 101 ILE A N 1
ATOM 814 C CA . ILE A 1 101 ? 16.854 9.432 -9.448 1.00 67.38 101 ILE A CA 1
ATOM 815 C C . ILE A 1 101 ? 17.395 10.096 -8.183 1.00 67.38 101 ILE A C 1
ATOM 817 O O . ILE A 1 101 ? 18.468 9.756 -7.690 1.00 67.38 101 ILE A O 1
ATOM 821 N N . LYS A 1 102 ? 16.648 11.059 -7.638 1.00 71.75 102 LYS A N 1
ATOM 822 C CA . LYS A 1 102 ? 16.962 11.617 -6.319 1.00 71.75 102 LYS A CA 1
ATOM 823 C C . LYS A 1 102 ? 16.535 10.618 -5.250 1.00 71.75 102 LYS A C 1
ATOM 825 O O . LYS A 1 102 ? 15.356 10.267 -5.177 1.00 71.75 102 LYS A O 1
ATOM 830 N N . TRP A 1 103 ? 17.496 10.207 -4.429 1.00 70.69 103 TRP A N 1
ATOM 831 C CA . TRP A 1 103 ? 17.287 9.307 -3.301 1.00 70.69 103 TRP A CA 1
ATOM 832 C C . TRP A 1 103 ? 17.395 10.078 -1.993 1.00 70.69 103 TRP A C 1
ATOM 834 O O . TRP A 1 103 ? 18.329 10.854 -1.796 1.00 70.69 103 TRP A O 1
ATOM 844 N N . TYR A 1 104 ? 16.462 9.823 -1.086 1.00 71.12 104 TYR A N 1
ATOM 845 C CA . TYR A 1 104 ? 16.528 10.286 0.291 1.00 71.12 104 TYR A CA 1
ATOM 846 C C . TYR A 1 104 ? 16.700 9.062 1.168 1.00 71.12 104 TYR A C 1
ATOM 848 O O . TYR A 1 104 ? 15.857 8.164 1.172 1.00 71.12 104 TYR A O 1
ATOM 856 N N . LYS A 1 105 ? 17.821 9.004 1.879 1.00 67.25 105 LYS A N 1
ATOM 857 C CA . LYS A 1 105 ? 18.068 7.943 2.842 1.00 67.25 105 LYS A CA 1
ATOM 858 C C . LYS A 1 105 ? 17.468 8.369 4.169 1.00 67.25 105 LYS A C 1
ATOM 860 O O . LYS A 1 105 ? 17.788 9.444 4.670 1.00 67.25 105 LYS A O 1
ATOM 865 N N . PHE A 1 106 ? 16.597 7.534 4.713 1.00 61.81 106 PHE A N 1
ATOM 866 C CA . PHE A 1 106 ? 16.122 7.730 6.067 1.00 61.81 106 PHE A CA 1
ATOM 867 C C . PHE A 1 106 ? 17.164 7.164 7.037 1.00 61.81 106 PHE A C 1
ATOM 869 O O . PHE A 1 106 ? 17.482 5.975 6.975 1.00 61.81 106 PHE A O 1
ATOM 876 N N . ASP A 1 107 ? 17.720 8.022 7.893 1.00 68.75 107 ASP A N 1
ATOM 877 C CA . ASP A 1 107 ? 18.558 7.603 9.014 1.00 68.75 107 ASP A CA 1
ATOM 878 C C . ASP A 1 107 ? 17.682 7.540 10.273 1.00 68.75 107 ASP A C 1
ATOM 880 O O . ASP A 1 107 ? 17.244 8.593 10.744 1.00 68.75 107 ASP A O 1
ATOM 884 N N . PRO A 1 108 ? 17.395 6.348 10.824 1.00 64.00 108 PRO A N 1
ATOM 885 C CA . PRO A 1 108 ? 16.588 6.226 12.034 1.00 64.00 108 PRO A CA 1
ATOM 886 C C . PRO A 1 108 ? 17.174 7.016 13.211 1.00 64.00 108 PRO A C 1
ATOM 888 O O . PRO A 1 108 ? 16.416 7.564 14.005 1.00 64.00 108 PRO A O 1
ATOM 891 N N . ASN A 1 109 ? 18.504 7.139 13.278 1.00 67.12 109 ASN A N 1
ATOM 892 C CA . ASN A 1 109 ? 19.194 7.838 14.364 1.00 67.12 109 ASN A CA 1
ATOM 893 C C . ASN A 1 109 ? 19.027 9.364 14.281 1.00 67.12 109 ASN A C 1
ATOM 895 O O . ASN A 1 109 ? 19.226 10.061 15.269 1.00 67.12 109 ASN A O 1
ATOM 899 N N . SER A 1 110 ? 18.623 9.894 13.120 1.00 65.00 110 SER A N 1
ATOM 900 C CA . SER A 1 110 ? 18.317 11.322 12.967 1.00 65.00 110 SER A CA 1
ATOM 901 C C . SER A 1 110 ? 17.007 11.737 13.645 1.00 65.00 110 SER A C 1
ATOM 903 O O . SER A 1 110 ? 16.801 12.922 13.896 1.00 65.00 110 SER A O 1
ATOM 905 N N . ILE A 1 111 ? 16.120 10.785 13.970 1.00 61.25 111 ILE A N 1
ATOM 906 C CA . ILE A 1 111 ? 14.896 11.080 14.726 1.00 61.25 111 ILE A CA 1
ATOM 907 C C . ILE A 1 111 ? 15.219 11.329 16.197 1.00 61.25 111 ILE A C 1
ATOM 909 O O . ILE A 1 111 ? 14.692 12.281 16.760 1.00 61.25 111 ILE A O 1
ATOM 913 N N . GLU A 1 112 ? 16.112 10.540 16.797 1.00 59.88 112 GLU A N 1
ATOM 914 C CA . GLU A 1 112 ? 16.474 10.690 18.215 1.00 59.88 112 GLU A CA 1
ATOM 915 C C . GLU A 1 112 ? 17.076 12.076 18.502 1.00 59.88 112 GLU A C 1
ATOM 917 O O . GLU A 1 112 ? 16.791 12.680 19.534 1.00 59.88 112 GLU A O 1
ATOM 922 N N . SER A 1 113 ? 17.842 12.632 17.556 1.00 60.22 113 SER A N 1
ATOM 923 C CA . SER A 1 113 ? 18.360 14.000 17.662 1.00 60.22 113 SER A CA 1
ATOM 924 C C . SER A 1 113 ? 17.270 15.069 17.530 1.00 60.22 113 SER A C 1
ATOM 926 O O . SER A 1 113 ? 17.337 16.088 18.207 1.00 60.22 113 SER A O 1
ATOM 928 N N . ILE A 1 114 ? 16.246 14.836 16.703 1.00 59.94 114 ILE A N 1
ATOM 929 C CA . ILE A 1 114 ? 15.115 15.764 16.550 1.00 59.94 114 ILE A CA 1
ATOM 930 C C . ILE A 1 114 ? 14.201 15.715 17.784 1.00 59.94 114 ILE A C 1
ATOM 932 O O . ILE A 1 114 ? 13.734 16.756 18.235 1.00 59.94 114 ILE A O 1
ATOM 936 N N . GLU A 1 115 ? 13.954 14.534 18.355 1.00 57.94 115 GLU A N 1
ATOM 937 C CA . GLU A 1 115 ? 13.161 14.384 19.583 1.00 57.94 115 GLU A CA 1
ATOM 938 C C . GLU A 1 115 ? 13.839 15.074 20.775 1.00 57.94 115 GLU A C 1
ATOM 940 O O . GLU A 1 115 ? 13.174 15.802 21.510 1.00 57.94 115 GLU A O 1
ATOM 945 N N . ALA A 1 116 ? 15.166 14.952 20.900 1.00 59.62 116 ALA A N 1
ATOM 946 C CA . ALA A 1 116 ? 15.939 15.673 21.910 1.00 59.62 116 ALA A CA 1
ATOM 947 C C . ALA A 1 116 ? 15.862 17.205 21.740 1.00 59.62 116 ALA A C 1
ATOM 949 O O . ALA A 1 116 ? 15.683 17.928 22.718 1.00 59.62 116 ALA A O 1
ATOM 950 N N . GLU A 1 117 ? 15.932 17.712 20.504 1.00 59.62 117 GLU A N 1
ATOM 951 C CA . GLU A 1 117 ? 15.787 19.148 20.221 1.00 59.62 117 GLU A CA 1
ATOM 952 C C . GLU A 1 117 ? 14.369 19.673 20.510 1.00 59.62 117 GLU A C 1
ATOM 954 O O . GLU A 1 117 ? 14.205 20.807 20.971 1.00 59.62 117 GLU A O 1
ATOM 959 N N . ILE A 1 118 ? 13.335 18.864 20.258 1.00 60.31 118 ILE A N 1
ATOM 960 C CA . ILE A 1 118 ? 11.937 19.217 20.543 1.00 60.31 118 ILE A CA 1
ATOM 961 C C . ILE A 1 118 ? 11.681 19.251 22.053 1.00 60.31 118 ILE A C 1
ATOM 963 O O . ILE A 1 118 ? 11.026 20.179 22.537 1.00 60.31 118 ILE A O 1
ATOM 967 N N . ASP A 1 119 ? 12.208 18.285 22.805 1.00 56.88 119 ASP A N 1
ATOM 968 C CA . ASP A 1 119 ? 12.087 18.262 24.264 1.00 56.88 119 ASP A CA 1
ATOM 969 C C . ASP A 1 119 ? 12.811 19.451 24.907 1.00 56.88 119 ASP A C 1
ATOM 971 O O . ASP A 1 119 ? 12.242 20.114 25.779 1.00 56.88 119 ASP A O 1
ATOM 975 N N . ASP A 1 120 ? 13.998 19.813 24.413 1.00 57.69 120 ASP A N 1
ATOM 976 C CA . ASP A 1 120 ? 14.714 21.007 24.868 1.00 57.69 120 ASP A CA 1
ATOM 977 C C . ASP A 1 120 ? 13.931 22.299 24.574 1.00 57.69 120 ASP A C 1
ATOM 979 O O . ASP A 1 120 ? 13.833 23.184 25.432 1.00 57.69 120 ASP A O 1
ATOM 983 N N . GLN A 1 121 ? 13.298 22.413 23.401 1.00 57.09 121 GLN A N 1
ATOM 984 C CA . GLN A 1 121 ? 12.458 23.569 23.069 1.00 57.09 121 GLN A CA 1
ATOM 985 C C . GLN A 1 121 ? 11.196 23.649 23.937 1.00 57.09 121 GLN A C 1
ATOM 987 O O . GLN A 1 121 ? 10.863 24.728 24.437 1.00 57.09 121 GLN A O 1
ATOM 992 N N . ASN A 1 122 ? 10.519 22.525 24.180 1.00 56.41 122 ASN A N 1
ATOM 993 C CA . ASN A 1 122 ? 9.343 22.479 25.051 1.00 56.41 122 ASN A CA 1
ATOM 994 C C . ASN A 1 122 ? 9.703 22.844 26.498 1.00 56.41 122 ASN A C 1
ATOM 996 O O . ASN A 1 122 ? 8.994 23.626 27.137 1.00 56.41 122 ASN A O 1
ATOM 1000 N N . HIS A 1 123 ? 10.853 22.378 26.991 1.00 57.69 123 HIS A N 1
ATOM 1001 C CA . HIS A 1 123 ? 11.321 22.685 28.340 1.00 57.69 123 HIS A CA 1
ATOM 1002 C C . HIS A 1 123 ? 11.674 24.175 28.519 1.00 57.69 123 HIS A C 1
ATOM 1004 O O . HIS A 1 123 ? 11.504 24.736 29.611 1.00 57.69 123 HIS A O 1
ATOM 1010 N N . VAL A 1 124 ? 12.139 24.843 27.456 1.00 61.34 124 VAL A N 1
ATOM 1011 C CA . VAL A 1 124 ? 12.375 26.297 27.428 1.00 61.34 124 VAL A CA 1
ATOM 1012 C C . VAL A 1 124 ? 11.055 27.077 27.424 1.00 61.34 124 VAL A C 1
ATOM 1014 O O . VAL A 1 124 ? 10.927 28.055 28.167 1.00 61.34 124 VAL A O 1
ATOM 1017 N N . VAL A 1 125 ? 10.056 26.636 26.655 1.00 62.12 125 VAL A N 1
ATOM 1018 C CA . VAL A 1 125 ? 8.729 27.276 26.594 1.00 62.12 125 VAL A CA 1
ATOM 1019 C C . VAL A 1 125 ? 7.987 27.161 27.931 1.00 62.12 125 VAL A C 1
ATOM 1021 O O . VAL A 1 125 ? 7.432 28.154 28.411 1.00 62.12 125 VAL A O 1
ATOM 1024 N N . GLU A 1 126 ? 8.039 26.003 28.594 1.00 59.75 126 GLU A N 1
ATOM 1025 C CA . GLU A 1 126 ? 7.436 25.815 29.921 1.00 59.75 126 GLU A CA 1
ATOM 1026 C C . GLU A 1 126 ? 8.100 26.687 30.996 1.00 59.75 126 GLU A C 1
ATOM 1028 O O . GLU A 1 126 ? 7.411 27.308 31.813 1.00 59.75 126 GLU A O 1
ATOM 1033 N N . LYS A 1 127 ? 9.436 26.818 30.966 1.00 60.53 127 LYS A N 1
ATOM 1034 C CA . LYS A 1 127 ? 10.163 27.728 31.867 1.00 60.53 127 LYS A CA 1
ATOM 1035 C C . LYS A 1 127 ? 9.757 29.185 31.645 1.00 60.53 127 LYS A C 1
ATOM 1037 O O . LYS A 1 127 ? 9.546 29.908 32.618 1.00 60.53 127 LYS A O 1
ATOM 1042 N N . GLN A 1 128 ? 9.594 29.623 30.397 1.00 58.84 128 GLN A N 1
ATOM 1043 C CA . GLN A 1 128 ? 9.140 30.986 30.098 1.00 58.84 128 GLN A CA 1
ATOM 1044 C C . GLN A 1 128 ? 7.699 31.233 30.567 1.00 58.84 128 GLN A C 1
ATOM 1046 O O . GLN A 1 128 ? 7.418 32.277 31.158 1.00 58.84 128 GLN A O 1
ATOM 1051 N N . GLN A 1 129 ? 6.796 30.265 30.392 1.00 56.78 129 GLN A N 1
ATOM 1052 C CA . GLN A 1 129 ? 5.421 30.381 30.885 1.00 56.78 129 GLN A CA 1
ATOM 1053 C C . GLN A 1 129 ? 5.352 30.436 32.416 1.00 56.78 129 GLN A C 1
ATOM 1055 O O . GLN A 1 129 ? 4.624 31.270 32.956 1.00 56.78 129 GLN A O 1
ATOM 1060 N N . GLN A 1 130 ? 6.149 29.639 33.135 1.00 59.66 130 GLN A N 1
ATOM 1061 C CA . GLN A 1 130 ? 6.215 29.715 34.600 1.00 59.66 130 GLN A CA 1
ATOM 1062 C C . GLN A 1 130 ? 6.759 31.060 35.099 1.00 59.66 130 GLN A C 1
ATOM 1064 O O . GLN A 1 130 ? 6.231 31.612 36.065 1.00 59.66 130 GLN A O 1
ATOM 1069 N N . VAL A 1 131 ? 7.762 31.634 34.425 1.00 59.25 131 VAL A N 1
ATOM 1070 C CA . VAL A 1 131 ? 8.278 32.974 34.758 1.00 59.25 131 VAL A CA 1
ATOM 1071 C C . VAL A 1 131 ? 7.194 34.044 34.576 1.00 59.25 131 VAL A C 1
ATOM 1073 O O . VAL A 1 131 ? 7.033 34.900 35.446 1.00 59.25 131 VAL A O 1
ATOM 1076 N N . ILE A 1 132 ? 6.393 33.969 33.508 1.00 58.84 132 ILE A N 1
ATOM 1077 C CA . ILE A 1 132 ? 5.286 34.909 33.256 1.00 58.84 132 ILE A CA 1
ATOM 1078 C C . ILE A 1 132 ? 4.177 34.763 34.310 1.00 58.84 132 ILE A C 1
ATOM 1080 O O . ILE A 1 132 ? 3.667 35.763 34.824 1.00 58.84 132 ILE A O 1
ATOM 1084 N N . VAL A 1 133 ? 3.809 33.531 34.673 1.00 59.44 133 VAL A N 1
ATOM 1085 C CA . VAL A 1 133 ? 2.792 33.269 35.706 1.00 59.44 133 VAL A CA 1
ATOM 1086 C C . VAL A 1 133 ? 3.250 33.793 37.073 1.00 59.44 133 VAL A C 1
ATOM 1088 O O . VAL A 1 133 ? 2.476 34.471 37.753 1.00 59.44 133 VAL A O 1
ATOM 1091 N N . ASN A 1 134 ? 4.518 33.575 37.433 1.00 58.41 134 ASN A N 1
ATOM 1092 C CA . ASN A 1 134 ? 5.102 34.062 38.685 1.00 58.41 134 ASN A CA 1
ATOM 1093 C C . ASN A 1 134 ? 5.246 35.596 38.715 1.00 58.41 134 ASN A C 1
ATOM 1095 O O . ASN A 1 134 ? 5.012 36.232 39.747 1.00 58.41 134 ASN A O 1
ATOM 1099 N N . ALA A 1 135 ? 5.572 36.235 37.589 1.00 57.22 135 ALA A N 1
ATOM 1100 C CA . ALA A 1 135 ? 5.608 37.696 37.499 1.00 57.22 135 ALA A CA 1
ATOM 1101 C C . ALA A 1 135 ? 4.210 38.310 37.722 1.00 57.22 135 ALA A C 1
ATOM 1103 O O . ALA A 1 135 ? 4.047 39.260 38.495 1.00 57.22 135 ALA A O 1
ATOM 1104 N N . ASN A 1 136 ? 3.178 37.705 37.129 1.00 56.28 136 ASN A N 1
ATOM 1105 C CA . ASN A 1 136 ? 1.794 38.163 37.248 1.00 56.28 136 ASN A CA 1
ATOM 1106 C C . ASN A 1 136 ? 1.207 37.965 38.658 1.00 56.28 136 ASN A C 1
ATOM 1108 O O . ASN A 1 136 ? 0.436 38.809 39.129 1.00 56.28 136 ASN A O 1
ATOM 1112 N N . SER A 1 137 ? 1.571 36.891 39.369 1.00 57.22 137 SER A N 1
ATOM 1113 C CA . SER A 1 137 ? 1.170 36.704 40.773 1.00 57.22 137 SER A CA 1
ATOM 1114 C C . SER A 1 137 ? 1.841 37.721 41.702 1.00 57.22 137 SER A C 1
ATOM 1116 O O . SER A 1 137 ? 1.211 38.223 42.640 1.00 57.22 137 SER A O 1
ATOM 1118 N N . THR A 1 138 ? 3.091 38.088 41.413 1.00 57.75 138 THR A N 1
ATOM 1119 C CA . THR A 1 138 ? 3.849 39.075 42.194 1.00 57.75 138 THR A CA 1
ATOM 1120 C C . THR A 1 138 ? 3.257 40.480 42.034 1.00 57.75 138 THR A C 1
ATOM 1122 O O . THR A 1 138 ? 3.013 41.159 43.035 1.00 57.75 138 THR A O 1
ATOM 1125 N N . MET A 1 139 ? 2.891 40.880 40.808 1.00 54.38 139 MET A N 1
ATOM 1126 C CA . MET A 1 139 ? 2.212 42.161 40.556 1.00 54.38 139 MET A CA 1
ATOM 1127 C C . MET A 1 139 ? 0.840 42.258 41.238 1.00 54.38 139 MET A C 1
ATOM 1129 O O . MET A 1 139 ? 0.527 43.279 41.852 1.00 54.38 139 MET A O 1
ATOM 1133 N N . LYS A 1 140 ? 0.027 41.189 41.208 1.00 57.06 140 LYS A N 1
ATOM 1134 C CA . LYS A 1 140 ? -1.271 41.168 41.912 1.00 57.06 140 LYS A CA 1
ATOM 1135 C C . LYS A 1 140 ? -1.118 41.329 43.426 1.00 57.06 140 LYS A C 1
ATOM 1137 O O . LYS A 1 140 ? -1.947 41.978 44.064 1.00 57.06 140 LYS A O 1
ATOM 1142 N N . THR A 1 141 ? -0.053 40.775 44.001 1.00 56.56 141 THR A N 1
ATOM 1143 C CA . THR A 1 141 ? 0.219 40.871 45.442 1.00 56.56 141 THR A CA 1
ATOM 1144 C C . THR A 1 141 ? 0.656 42.284 45.835 1.00 56.56 141 THR A C 1
ATOM 1146 O O . THR A 1 141 ? 0.160 42.821 46.826 1.00 56.56 141 THR A O 1
ATOM 1149 N N . GLN A 1 142 ? 1.492 42.936 45.018 1.00 57.19 142 GLN A N 1
ATOM 1150 C CA . GLN A 1 142 ? 1.889 44.333 45.231 1.00 57.19 142 GLN A CA 1
ATOM 1151 C C . GLN A 1 142 ? 0.703 45.302 45.118 1.00 57.19 142 GLN A C 1
ATOM 1153 O O . GLN A 1 142 ? 0.537 46.165 45.980 1.0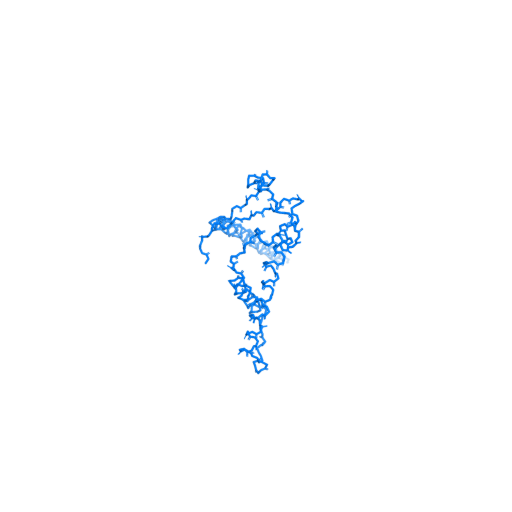0 57.19 142 GLN A O 1
ATOM 1158 N N . HIS A 1 143 ? -0.183 45.114 44.132 1.00 52.88 143 HIS A N 1
ATOM 1159 C CA . HIS A 1 143 ? -1.388 45.941 43.996 1.00 52.88 143 HIS A CA 1
ATOM 1160 C C . HIS A 1 143 ? -2.335 45.811 45.197 1.00 52.88 143 HIS A C 1
ATOM 1162 O O . HIS A 1 143 ? -2.893 46.807 45.661 1.00 52.88 143 HIS A O 1
ATOM 1168 N N . LYS A 1 144 ? -2.483 44.596 45.742 1.00 56.09 144 LYS A N 1
ATOM 1169 C CA . LYS A 1 144 ? -3.320 44.340 46.923 1.00 56.09 144 LYS A CA 1
ATOM 1170 C C . LYS A 1 144 ? -2.730 44.962 48.195 1.00 56.09 144 LYS A C 1
ATOM 1172 O O . LYS A 1 144 ? -3.477 45.482 49.018 1.00 56.09 144 LYS A O 1
ATOM 1177 N N . GLN A 1 145 ? -1.403 44.958 48.345 1.00 57.16 145 GLN A N 1
ATOM 1178 C CA . GLN A 1 145 ? -0.726 45.595 49.480 1.00 57.16 145 GLN A CA 1
ATOM 1179 C C . GLN A 1 145 ? -0.764 47.131 49.423 1.00 57.16 145 GLN A C 1
ATOM 1181 O O . GLN A 1 145 ? -0.914 47.765 50.466 1.00 57.16 145 GLN A O 1
ATOM 1186 N N . LEU A 1 146 ? -0.672 47.729 48.230 1.00 56.97 146 LEU A N 1
ATOM 1187 C CA . LEU A 1 146 ? -0.835 49.177 48.034 1.00 56.97 146 LEU A CA 1
ATOM 1188 C C . LEU A 1 146 ? -2.269 49.625 48.354 1.00 56.97 146 LEU A C 1
ATOM 1190 O O . LEU A 1 146 ? -2.458 50.530 49.161 1.00 56.97 146 LEU A O 1
ATOM 1194 N N . SER A 1 147 ? -3.273 48.906 47.839 1.00 57.03 147 SER A N 1
ATOM 1195 C CA . SER A 1 147 ? -4.691 49.175 48.123 1.00 57.03 147 SER A CA 1
ATOM 1196 C C . SER A 1 147 ? -5.034 49.081 49.616 1.00 57.03 147 SER A C 1
ATOM 1198 O O . SER A 1 147 ? -5.794 49.905 50.121 1.00 57.03 147 SER A O 1
ATOM 1200 N N . LEU A 1 148 ? -4.455 48.117 50.339 1.00 54.31 148 LEU A N 1
ATOM 1201 C CA . LEU A 1 148 ? -4.652 47.995 51.785 1.00 54.31 148 LEU A CA 1
ATOM 1202 C C . LEU A 1 148 ? -3.959 49.119 52.566 1.00 54.31 148 LEU A C 1
ATOM 1204 O O . LEU A 1 148 ? -4.527 49.602 53.536 1.00 54.31 148 LEU A O 1
ATOM 1208 N N . LYS A 1 149 ? -2.773 49.582 52.150 1.00 56.53 149 LYS A N 1
ATOM 1209 C CA . LYS A 1 149 ? -2.104 50.724 52.802 1.00 56.53 149 LYS A CA 1
ATOM 1210 C C . LYS A 1 149 ? -2.867 52.037 52.628 1.00 56.53 149 LYS A C 1
ATOM 1212 O O . LYS A 1 149 ? -2.889 52.836 53.562 1.00 56.53 149 LYS A O 1
ATOM 1217 N N . ASP A 1 150 ? -3.512 52.243 51.483 1.00 56.25 150 ASP A N 1
ATOM 1218 C CA . ASP A 1 150 ? -4.304 53.451 51.224 1.00 56.25 150 ASP A CA 1
ATOM 1219 C C . ASP A 1 150 ? -5.623 53.472 52.012 1.00 56.25 150 ASP A C 1
ATOM 1221 O O . ASP A 1 150 ? -6.098 54.540 52.394 1.00 56.25 150 ASP A O 1
ATOM 1225 N N . MET A 1 151 ? -6.181 52.302 52.344 1.00 52.56 151 MET A N 1
ATOM 1226 C CA . MET A 1 151 ? -7.370 52.199 53.201 1.00 52.56 151 MET A CA 1
ATOM 1227 C C . MET A 1 151 ? -7.116 52.567 54.671 1.00 52.56 151 MET A C 1
ATOM 1229 O O . MET A 1 151 ? -8.060 52.931 55.361 1.00 52.56 151 MET A O 1
ATOM 1233 N N . TRP A 1 152 ? -5.873 52.492 55.153 1.00 53.19 152 TRP A N 1
ATOM 1234 C CA . TRP A 1 152 ? -5.515 52.765 56.555 1.00 53.19 152 TRP A CA 1
ATOM 1235 C C . TRP A 1 152 ? -5.032 54.209 56.796 1.00 53.19 152 TRP A C 1
ATOM 1237 O O . TRP A 1 152 ? -4.587 54.534 57.894 1.00 53.19 152 TRP A O 1
ATOM 1247 N N . LYS A 1 153 ? -5.087 55.078 55.775 1.00 53.53 153 LYS A N 1
ATOM 1248 C CA . LYS A 1 153 ? -4.691 56.500 55.847 1.00 53.53 153 LYS A CA 1
ATOM 1249 C C . LYS A 1 153 ? -5.873 57.488 55.873 1.00 53.53 153 LYS A C 1
ATOM 1251 O O . LYS A 1 153 ? -5.657 58.683 55.675 1.00 53.53 153 LYS A O 1
ATOM 1256 N N . LYS A 1 154 ? -7.097 57.014 56.108 1.00 44.22 154 LYS A N 1
ATOM 1257 C CA . LYS A 1 154 ? -8.274 57.840 56.428 1.00 44.22 154 LYS A CA 1
ATOM 1258 C C . LYS A 1 154 ? -8.703 57.579 57.860 1.00 44.22 154 LYS A C 1
ATOM 1260 O O . LYS A 1 154 ? -9.187 58.546 58.479 1.00 44.22 154 LYS A O 1
#

Foldseek 3Di:
DPDPFDKDWDDDPPVVLVVVLCVPQQVVQLVVQLVVLVVVVCVVCDPVNPPPDDPVRVVVSSVVSSVRSNVVSPDDDPVCVSCVVVVHDDDPCVVPPPVNIDMDTDDPVVVVVVVVVVVVVVVVVVVVVVVVVVVVVVVVVVVVVVVVVVVVPD

pLDDT: mean 71.53, std 14.43, range [31.77, 94.88]